Protein AF-A0A6I1ZKZ8-F1 (afdb_monomer)

Foldseek 3Di:
DPPDLDDWDDDPPDTFNDADEDDDDDDPDQDPVNQVVCVVVRYGRDD

Radius of gyration: 12.41 Å; Cα contacts (8 Å, |Δi|>4): 58; chains: 1; bounding box: 26×17×39 Å

Secondary structure (DSSP, 8-state):
-----PPPEEETTEEESS--BPPP-STTTS-HHHHHHHHHTTSB---

Solvent-accessible surface area (backbone atoms only — not comparable to full-atom values): 2890 Å² total; per-residue (Å²): 131,88,77,72,82,75,69,60,38,70,59,89,96,44,77,26,77,39,69,47,71,50,72,72,54,64,94,90,63,25,39,69,68,58,16,48,53,36,38,75,74,29,28,42,43,31,102

Sequence (47 aa):
MSLKQIPKLQIGDLESSIPIVQGGMGVGISLSGLASAVANEGGIGVI

Mean predicted aligne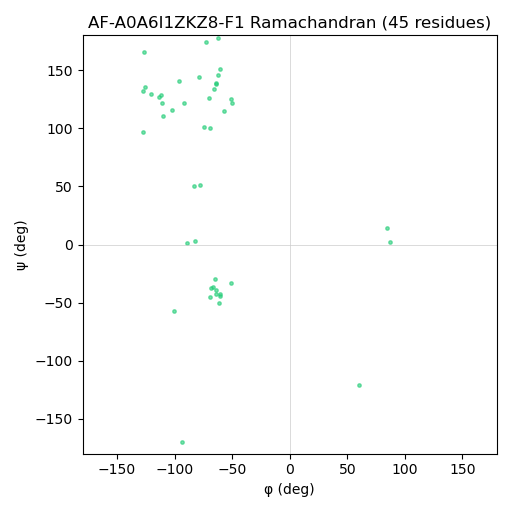d error: 4.93 Å

pLDDT: mean 90.27, std 10.93, range [48.94, 96.81]

Structure (mmCIF, N/CA/C/O backbone):
data_AF-A0A6I1ZKZ8-F1
#
_entry.id   AF-A0A6I1ZKZ8-F1
#
loop_
_atom_site.group_PDB
_atom_site.id
_atom_site.type_symbol
_atom_site.label_atom_id
_atom_site.label_alt_id
_atom_site.label_comp_id
_atom_site.label_asym_id
_atom_site.label_entity_id
_atom_site.label_seq_id
_atom_site.pdbx_PDB_ins_code
_atom_site.Cartn_x
_atom_site.Cartn_y
_atom_site.Cartn_z
_atom_site.occupancy
_atom_site.B_iso_or_equiv
_atom_site.auth_seq_id
_atom_site.auth_comp_id
_atom_site.auth_asym_id
_atom_site.auth_atom_id
_atom_site.pdbx_PDB_model_num
ATOM 1 N N . MET A 1 1 ? 3.668 -5.570 28.610 1.00 49.75 1 MET A N 1
ATOM 2 C CA . MET A 1 1 ? 3.548 -4.348 27.785 1.00 49.75 1 MET A CA 1
ATOM 3 C C . MET A 1 1 ? 2.093 -4.209 27.383 1.00 49.75 1 MET A C 1
ATOM 5 O O . MET A 1 1 ? 1.584 -5.099 26.717 1.00 49.75 1 MET A O 1
ATOM 9 N N . SER A 1 2 ? 1.396 -3.173 27.851 1.00 48.94 2 SER A N 1
ATOM 10 C CA . SER A 1 2 ? 0.043 -2.886 27.366 1.00 48.94 2 SER A CA 1
ATOM 11 C C . SER A 1 2 ? 0.184 -2.281 25.970 1.00 48.94 2 SER A C 1
ATOM 13 O O . SER A 1 2 ? 0.598 -1.131 25.832 1.00 48.94 2 SER A O 1
ATOM 15 N N . LEU A 1 3 ? -0.052 -3.087 24.933 1.00 60.91 3 LEU A N 1
ATOM 16 C CA . LEU A 1 3 ? -0.181 -2.589 23.569 1.00 60.91 3 LEU A CA 1
ATOM 17 C C . LEU A 1 3 ? -1.486 -1.794 23.532 1.00 60.91 3 LEU A C 1
ATOM 19 O O . LEU A 1 3 ? -2.571 -2.374 23.498 1.00 60.91 3 LEU A O 1
ATOM 23 N N . LYS A 1 4 ? -1.393 -0.462 23.605 1.00 67.88 4 LYS A N 1
ATOM 24 C CA . LYS A 1 4 ? -2.514 0.397 23.216 1.00 67.88 4 LYS A CA 1
ATOM 25 C C . LYS A 1 4 ? -2.950 -0.057 21.825 1.00 67.88 4 LYS A C 1
ATOM 27 O O . LYS A 1 4 ? -2.107 -0.124 20.932 1.00 67.88 4 LYS A O 1
ATOM 32 N N . GLN A 1 5 ? -4.230 -0.388 21.660 1.00 80.19 5 GLN A N 1
ATOM 33 C CA . GLN A 1 5 ? -4.770 -0.667 20.335 1.00 80.19 5 GLN A CA 1
ATOM 34 C C . GLN A 1 5 ? -4.525 0.563 19.465 1.00 80.19 5 GLN A C 1
ATOM 36 O O . GLN A 1 5 ? -5.009 1.654 19.775 1.00 80.19 5 GLN A O 1
ATOM 41 N N . ILE A 1 6 ? -3.698 0.396 18.436 1.00 86.94 6 ILE A N 1
ATOM 42 C CA . 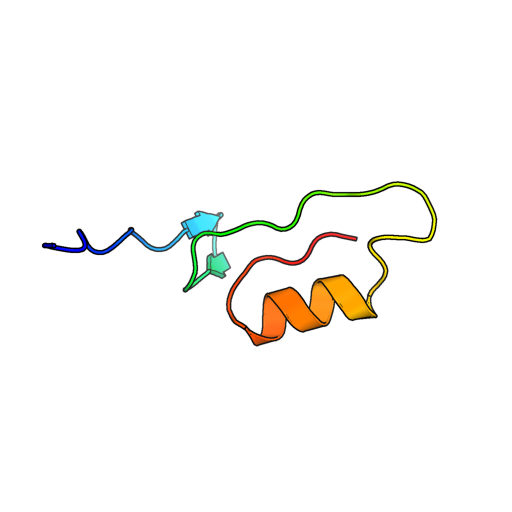ILE A 1 6 ? -3.441 1.455 17.471 1.00 86.94 6 ILE A CA 1
ATOM 43 C C . ILE A 1 6 ? -4.741 1.616 16.673 1.00 86.94 6 ILE A C 1
ATOM 45 O O . ILE A 1 6 ? -5.271 0.610 16.196 1.00 86.94 6 ILE A O 1
ATOM 49 N N . PRO A 1 7 ? -5.304 2.831 16.579 1.00 89.75 7 PRO A N 1
ATOM 50 C CA . PRO A 1 7 ? -6.535 3.040 15.834 1.00 89.75 7 PRO A CA 1
ATOM 51 C C . PRO A 1 7 ? -6.321 2.697 14.360 1.00 89.75 7 PRO A C 1
ATOM 53 O O . PRO A 1 7 ? -5.243 2.929 13.809 1.00 89.75 7 PRO A O 1
ATOM 56 N N . LYS A 1 8 ? -7.363 2.164 13.721 1.00 93.00 8 LYS A N 1
ATOM 57 C CA . LYS A 1 8 ? -7.363 1.929 12.276 1.00 93.00 8 LYS A CA 1
ATOM 58 C C . LYS A 1 8 ? -7.175 3.246 11.524 1.00 93.00 8 LYS A C 1
ATOM 60 O O . LYS A 1 8 ? -7.585 4.305 12.004 1.00 93.00 8 LYS A O 1
ATOM 65 N N . LEU A 1 9 ? -6.576 3.172 10.339 1.00 94.44 9 LEU A N 1
ATOM 66 C CA . LEU A 1 9 ? -6.417 4.333 9.469 1.00 94.44 9 LEU A CA 1
ATOM 67 C C . LEU A 1 9 ? -7.614 4.414 8.523 1.00 94.44 9 LEU A C 1
ATOM 69 O O . LEU A 1 9 ? -7.850 3.482 7.758 1.00 94.44 9 LEU A O 1
ATOM 73 N N . GLN A 1 10 ? -8.340 5.528 8.566 1.00 95.19 10 GLN A N 1
ATOM 74 C CA . GLN A 1 10 ? -9.464 5.800 7.675 1.00 95.19 10 GLN A CA 1
ATOM 75 C C . GLN A 1 10 ? -9.130 6.979 6.757 1.00 95.19 10 GLN A C 1
ATOM 77 O O . GLN A 1 10 ? -8.730 8.045 7.227 1.00 95.19 10 GLN A O 1
ATOM 82 N N . ILE A 1 11 ? -9.281 6.782 5.447 1.00 94.31 11 ILE A N 1
ATOM 83 C CA . ILE A 1 11 ? -9.028 7.789 4.411 1.00 94.31 11 ILE A CA 1
ATOM 84 C C . ILE A 1 11 ? -10.280 7.877 3.537 1.00 94.31 11 ILE A C 1
ATOM 86 O O . ILE A 1 11 ? -10.478 7.066 2.634 1.00 94.31 11 ILE A O 1
ATOM 90 N N . GLY A 1 1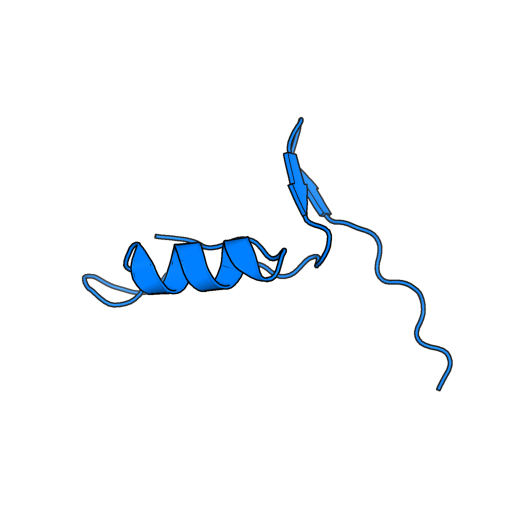2 ? -11.147 8.850 3.827 1.00 95.38 12 GLY A N 1
ATOM 91 C CA . GLY A 1 12 ? -12.474 8.920 3.210 1.00 95.38 12 GLY A CA 1
ATOM 92 C C . GLY A 1 12 ? -13.287 7.661 3.527 1.00 95.38 12 GLY A C 1
ATOM 93 O O . GLY A 1 12 ? -13.487 7.333 4.698 1.00 95.38 12 GLY A O 1
ATOM 94 N N . ASP A 1 13 ? -13.694 6.950 2.477 1.00 95.94 13 ASP A N 1
ATOM 95 C CA . ASP A 1 13 ? -14.458 5.698 2.564 1.00 95.94 13 ASP A CA 1
ATOM 96 C C . ASP A 1 13 ? -13.569 4.440 2.658 1.00 95.94 13 ASP A C 1
ATOM 98 O O . ASP A 1 13 ? -14.075 3.320 2.699 1.00 95.94 13 ASP A O 1
ATOM 102 N N . LEU A 1 14 ? -12.241 4.604 2.675 1.00 93.12 14 LEU A N 1
ATOM 103 C CA . LEU A 1 14 ? -11.282 3.503 2.785 1.00 93.12 14 LEU A CA 1
ATOM 104 C C . LEU A 1 14 ? -10.843 3.295 4.237 1.00 93.12 14 LEU A C 1
ATOM 106 O O . LEU A 1 14 ? -10.575 4.260 4.954 1.00 93.12 14 LEU A O 1
ATOM 110 N N . GLU A 1 15 ? -10.691 2.034 4.645 1.00 93.81 15 GLU A N 1
ATOM 111 C CA . GLU A 1 15 ? -10.208 1.6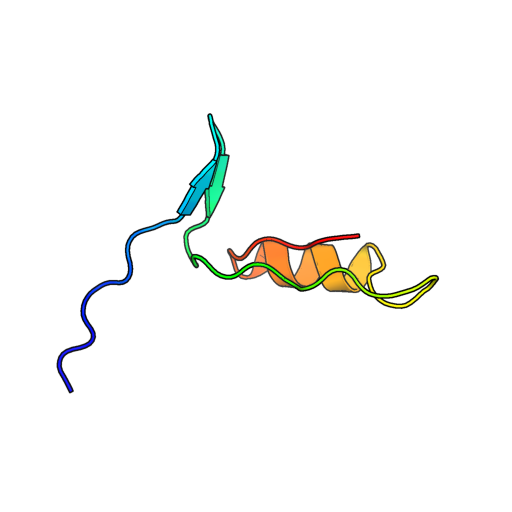32 5.971 1.00 93.81 15 GLU A CA 1
ATOM 112 C C . GLU A 1 15 ? -9.036 0.646 5.843 1.00 93.81 15 GLU A C 1
ATOM 114 O O . GLU A 1 15 ? -9.127 -0.340 5.114 1.00 93.81 15 GLU A O 1
ATOM 119 N N . SER A 1 16 ? -7.954 0.891 6.589 1.00 93.94 16 SER A N 1
ATOM 120 C CA . SER A 1 16 ? -6.817 -0.024 6.746 1.00 93.94 16 SER A CA 1
ATOM 121 C C . SER A 1 16 ? -6.783 -0.574 8.170 1.00 93.94 16 SER A C 1
ATOM 123 O O . SER A 1 16 ? -6.694 0.190 9.140 1.00 93.94 16 SER A O 1
ATOM 125 N N . SER A 1 17 ? -6.847 -1.902 8.303 1.00 91.06 17 SER A N 1
ATOM 126 C CA . SER A 1 17 ? -6.840 -2.596 9.598 1.00 91.06 17 SER A CA 1
ATOM 127 C C . SER A 1 17 ? -5.503 -2.436 10.315 1.00 91.06 17 SER A C 1
ATOM 129 O O . SER A 1 17 ? -5.475 -2.260 11.534 1.00 91.06 17 SER A O 1
ATOM 131 N N . ILE A 1 18 ? -4.410 -2.437 9.550 1.00 93.75 18 ILE A N 1
ATOM 132 C CA . ILE A 1 18 ? -3.078 -2.083 10.011 1.00 93.75 18 ILE A CA 1
ATOM 133 C C . ILE A 1 18 ? -2.795 -0.663 9.510 1.00 93.75 18 ILE A C 1
ATOM 135 O O . ILE A 1 18 ? -2.728 -0.447 8.299 1.00 93.75 18 ILE A O 1
ATOM 139 N N . PRO A 1 19 ? -2.623 0.333 10.394 1.00 94.25 19 PRO A N 1
ATOM 140 C CA . PRO A 1 19 ? -2.394 1.725 10.005 1.00 94.25 19 PRO A CA 1
ATOM 141 C C . PRO A 1 19 ? -0.934 1.952 9.560 1.00 94.25 19 PRO A C 1
ATOM 143 O O . PRO A 1 19 ? -0.246 2.834 10.068 1.00 94.25 19 PRO A O 1
ATOM 146 N N . ILE A 1 20 ? -0.440 1.120 8.637 1.00 94.75 20 ILE A N 1
ATOM 147 C CA . ILE A 1 20 ? 0.909 1.170 8.068 1.00 94.75 20 ILE A CA 1
ATOM 148 C C . ILE A 1 20 ? 0.795 1.367 6.559 1.00 94.75 20 ILE A C 1
ATOM 150 O O . ILE A 1 20 ? 0.086 0.634 5.869 1.00 94.75 20 ILE A O 1
ATOM 154 N N . VAL A 1 21 ? 1.538 2.350 6.056 1.00 95.56 21 VAL A N 1
ATOM 155 C CA . VAL A 1 21 ? 1.625 2.681 4.633 1.00 95.56 21 VAL A CA 1
ATOM 156 C C . VAL A 1 21 ? 3.024 2.337 4.139 1.00 95.56 21 VAL A C 1
ATOM 158 O O . VAL A 1 21 ? 4.019 2.748 4.739 1.00 95.56 21 VAL A O 1
ATOM 161 N N . GLN A 1 22 ? 3.107 1.587 3.046 1.00 96.06 22 GLN A N 1
ATOM 162 C CA . GLN A 1 22 ? 4.359 1.339 2.345 1.00 96.06 22 GLN A CA 1
ATOM 163 C C . GLN A 1 22 ? 4.891 2.652 1.751 1.00 96.06 22 GLN A C 1
ATOM 165 O O . GLN A 1 22 ? 4.159 3.389 1.097 1.00 96.06 22 GLN A O 1
ATOM 170 N N . GLY A 1 23 ? 6.180 2.941 1.929 1.00 95.19 23 GLY A N 1
ATOM 171 C CA . GLY A 1 23 ? 6.809 4.067 1.239 1.00 9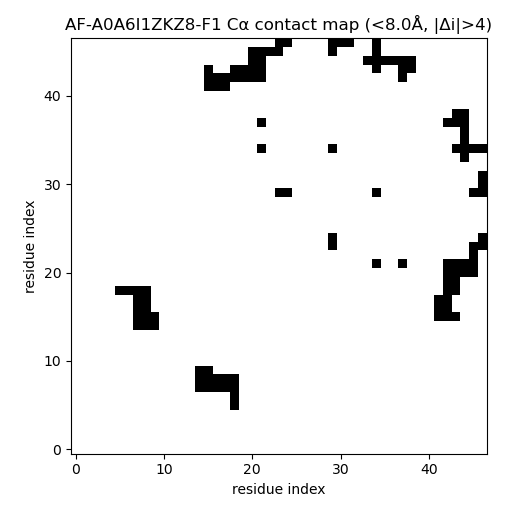5.19 23 GLY A CA 1
ATOM 172 C C . GLY A 1 23 ? 6.810 3.868 -0.283 1.00 95.19 23 GLY A C 1
ATOM 173 O O . GLY A 1 23 ? 7.103 2.773 -0.774 1.00 95.19 23 GLY A O 1
ATOM 174 N N . GLY A 1 24 ? 6.513 4.932 -1.032 1.00 91.50 24 GLY A N 1
ATOM 175 C CA . GLY A 1 24 ? 6.778 4.973 -2.471 1.00 91.50 24 GLY A CA 1
ATOM 176 C C . GLY A 1 24 ? 8.285 4.895 -2.729 1.00 91.50 24 GLY A C 1
ATOM 177 O O . GLY A 1 24 ? 9.075 5.502 -2.005 1.00 91.50 24 GLY A O 1
ATOM 178 N N . MET A 1 25 ? 8.691 4.131 -3.739 1.00 92.06 25 MET A N 1
ATOM 179 C CA . MET A 1 25 ? 10.094 3.950 -4.123 1.00 92.06 25 MET A CA 1
ATOM 180 C C . MET A 1 25 ? 10.260 4.264 -5.612 1.00 92.06 25 MET A C 1
ATOM 182 O O . MET A 1 25 ? 9.281 4.402 -6.338 1.00 92.06 25 MET A O 1
ATOM 186 N N . GLY A 1 26 ? 11.504 4.429 -6.065 1.00 89.56 26 GLY A N 1
ATOM 187 C CA . GLY A 1 26 ? 11.802 4.802 -7.449 1.00 89.56 26 GLY A CA 1
ATOM 188 C C . GLY A 1 26 ? 11.338 3.779 -8.497 1.00 89.56 26 GLY A C 1
ATOM 189 O O . GLY A 1 26 ? 10.826 2.702 -8.185 1.00 89.56 26 GLY A O 1
ATOM 190 N N . VAL A 1 27 ? 11.567 4.127 -9.766 1.00 89.50 27 VAL A N 1
ATOM 191 C CA . VAL A 1 27 ? 11.151 3.338 -10.936 1.00 89.50 27 VAL A CA 1
ATOM 192 C C . VAL A 1 27 ? 11.573 1.872 -10.796 1.00 89.50 27 VAL A C 1
ATOM 194 O O . VAL A 1 27 ? 12.757 1.567 -10.667 1.00 89.50 27 VAL A O 1
ATOM 197 N N . GLY A 1 28 ? 10.592 0.968 -10.853 1.00 87.38 28 GLY A N 1
ATOM 198 C CA . GLY A 1 28 ? 10.817 -0.479 -10.857 1.00 87.38 28 GLY A CA 1
ATOM 199 C C . GLY A 1 28 ? 10.921 -1.150 -9.484 1.00 87.38 28 GLY A C 1
ATOM 200 O O . GLY A 1 28 ? 11.130 -2.358 -9.451 1.00 87.38 28 GLY A O 1
ATOM 201 N N . ILE A 1 29 ? 10.767 -0.422 -8.369 1.00 90.19 29 ILE A N 1
ATOM 202 C CA . ILE A 1 29 ? 10.921 -0.992 -7.017 1.00 90.19 29 ILE A CA 1
ATOM 203 C C . ILE A 1 29 ? 9.568 -1.298 -6.361 1.00 90.19 29 ILE A C 1
ATOM 205 O O . ILE A 1 29 ? 9.284 -2.446 -6.023 1.00 90.19 29 ILE A O 1
ATOM 209 N N . SER A 1 30 ? 8.702 -0.295 -6.223 1.00 86.75 30 SER A N 1
ATOM 210 C CA . SER A 1 30 ? 7.363 -0.440 -5.637 1.00 86.75 30 SER A CA 1
ATOM 211 C C . SER A 1 30 ? 6.337 -0.950 -6.651 1.00 86.75 30 SER A C 1
ATOM 213 O O . SER A 1 30 ? 5.291 -0.362 -6.848 1.00 86.75 30 SER A O 1
ATOM 215 N N . LEU A 1 31 ? 6.621 -2.033 -7.369 1.00 93.75 31 LEU A N 1
ATOM 216 C CA . LEU A 1 31 ? 5.677 -2.520 -8.380 1.00 93.75 31 LEU A CA 1
ATOM 217 C C . LEU A 1 31 ? 4.434 -3.171 -7.749 1.00 93.75 31 LEU A C 1
ATOM 219 O O . LEU A 1 31 ? 4.351 -3.395 -6.539 1.00 93.75 31 LEU A O 1
ATOM 223 N N . SER A 1 32 ? 3.476 -3.538 -8.605 1.00 94.75 32 SER A N 1
ATOM 224 C CA . SER A 1 32 ? 2.203 -4.154 -8.209 1.00 94.75 32 SER A CA 1
ATOM 225 C C .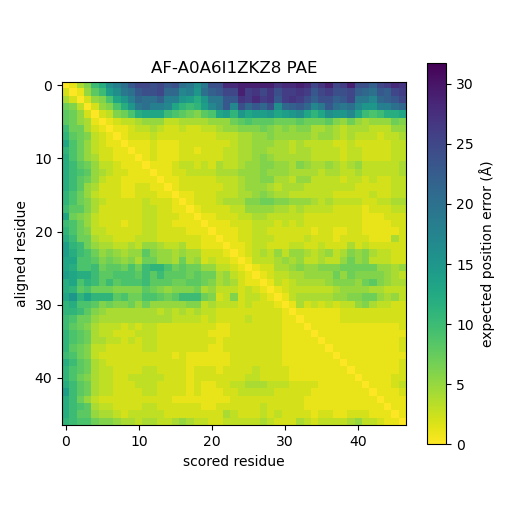 SER A 1 32 ? 2.360 -5.358 -7.278 1.00 94.75 32 SER A C 1
ATOM 227 O O . SER A 1 32 ? 1.519 -5.546 -6.405 1.00 94.75 32 SER A O 1
ATOM 229 N N . GLY A 1 33 ? 3.433 -6.144 -7.413 1.00 95.25 33 GLY A N 1
ATOM 230 C CA . GLY A 1 33 ? 3.707 -7.283 -6.534 1.00 95.25 33 GLY A CA 1
ATOM 231 C C . GLY A 1 33 ? 3.898 -6.883 -5.069 1.00 95.25 33 GLY A C 1
ATOM 232 O O . GLY A 1 33 ? 3.231 -7.434 -4.196 1.00 95.25 33 GLY A O 1
ATOM 233 N N . LEU A 1 34 ? 4.762 -5.897 -4.798 1.00 95.44 34 LEU A N 1
ATOM 234 C CA . LEU A 1 34 ? 5.027 -5.440 -3.431 1.00 95.44 34 LEU A CA 1
ATOM 235 C C . LEU A 1 34 ? 3.812 -4.715 -2.847 1.00 95.44 34 LEU A C 1
ATOM 237 O O . LEU A 1 34 ? 3.404 -5.017 -1.727 1.00 95.44 34 LEU A O 1
ATOM 241 N N . ALA A 1 35 ? 3.198 -3.821 -3.624 1.00 96.25 35 ALA A N 1
ATOM 242 C CA . ALA A 1 35 ? 2.015 -3.089 -3.184 1.00 96.25 35 ALA A CA 1
ATOM 243 C C . ALA A 1 35 ? 0.848 -4.038 -2.849 1.00 96.25 35 ALA A C 1
ATOM 245 O O . ALA A 1 35 ? 0.205 -3.892 -1.810 1.00 96.25 35 ALA A O 1
ATOM 246 N N . SER A 1 36 ? 0.611 -5.059 -3.680 1.00 96.38 36 SER A N 1
ATOM 247 C CA . SER A 1 36 ? -0.456 -6.042 -3.439 1.00 96.38 36 SER A CA 1
ATOM 248 C C . SER A 1 36 ? -0.159 -6.926 -2.230 1.00 96.38 36 SE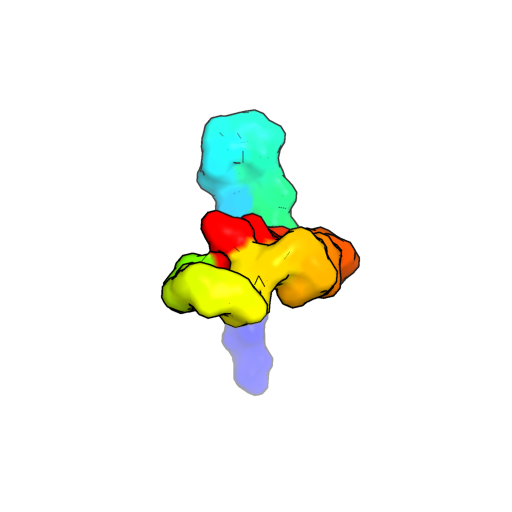R A C 1
ATOM 250 O O . SER A 1 36 ? -1.072 -7.236 -1.472 1.00 96.38 36 SER A O 1
ATOM 252 N N . ALA A 1 37 ? 1.105 -7.305 -2.012 1.00 96.44 37 ALA A N 1
ATOM 253 C CA . ALA A 1 37 ? 1.494 -8.058 -0.822 1.00 96.44 37 ALA A CA 1
ATOM 254 C C . ALA A 1 37 ? 1.193 -7.273 0.465 1.00 96.44 37 ALA A C 1
ATOM 256 O O . ALA A 1 37 ? 0.606 -7.825 1.389 1.00 96.44 37 ALA A O 1
ATOM 257 N N . VAL A 1 38 ? 1.512 -5.972 0.503 1.00 96.50 38 VAL A N 1
ATOM 258 C CA . VAL A 1 38 ? 1.197 -5.107 1.654 1.00 96.50 38 VAL A CA 1
ATOM 259 C C . VAL A 1 38 ? -0.317 -4.973 1.860 1.00 96.50 38 VAL A C 1
ATOM 261 O O . VAL A 1 38 ? -0.787 -5.057 2.993 1.00 96.50 38 VAL A O 1
ATOM 264 N N . ALA A 1 39 ? -1.082 -4.799 0.778 1.00 95.81 39 ALA A N 1
ATOM 265 C CA . ALA A 1 39 ? -2.540 -4.700 0.846 1.00 95.81 39 ALA A CA 1
ATOM 266 C C . ALA A 1 39 ? -3.203 -5.998 1.347 1.00 95.81 39 ALA A C 1
ATOM 268 O O . ALA A 1 39 ? -4.131 -5.943 2.151 1.00 95.81 39 ALA A O 1
ATOM 269 N N . ASN A 1 40 ? -2.702 -7.165 0.931 1.00 96.31 40 ASN A N 1
ATOM 270 C CA . ASN A 1 40 ? -3.207 -8.470 1.371 1.00 96.31 40 ASN A CA 1
ATOM 271 C C . ASN A 1 40 ? -2.989 -8.723 2.871 1.00 96.31 40 ASN A C 1
ATOM 273 O O . ASN A 1 40 ? -3.805 -9.393 3.499 1.00 96.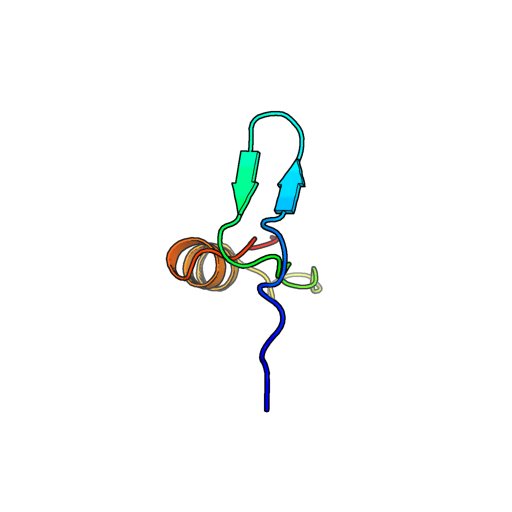31 40 ASN A O 1
ATOM 277 N N . GLU A 1 41 ? -1.933 -8.151 3.451 1.00 95.62 41 GLU A N 1
ATOM 278 C CA . GLU A 1 41 ? -1.668 -8.189 4.897 1.00 95.62 41 GLU A CA 1
ATOM 279 C C . GLU A 1 41 ? -2.457 -7.119 5.680 1.00 95.62 41 GLU A C 1
ATOM 281 O O . GLU A 1 41 ? -2.315 -6.995 6.895 1.00 95.62 41 GLU A O 1
ATOM 286 N N . GLY A 1 42 ? -3.309 -6.334 5.010 1.00 93.62 42 GLY A N 1
ATOM 287 C CA . GLY A 1 42 ? -4.169 -5.330 5.643 1.00 93.62 42 GLY A CA 1
ATOM 288 C C . GLY A 1 42 ? -3.505 -3.973 5.893 1.00 93.62 42 GLY A C 1
ATOM 289 O O . GLY A 1 42 ? -4.041 -3.173 6.663 1.00 93.62 42 GLY A O 1
ATOM 290 N N . GLY A 1 43 ? -2.347 -3.719 5.276 1.00 95.31 43 GLY A N 1
ATOM 291 C CA . GLY A 1 43 ? -1.735 -2.392 5.188 1.00 95.31 43 GLY A CA 1
ATOM 292 C C . GLY A 1 43 ? -2.116 -1.660 3.897 1.00 95.31 43 GLY A C 1
ATOM 293 O O . GLY A 1 43 ? -2.956 -2.112 3.122 1.00 95.31 43 GLY A O 1
ATOM 294 N N . ILE A 1 44 ? -1.452 -0.535 3.626 1.00 96.81 44 ILE A N 1
ATOM 295 C CA . ILE A 1 44 ? -1.639 0.236 2.388 1.00 96.81 44 ILE A CA 1
ATOM 296 C C . ILE A 1 44 ? -0.390 0.113 1.511 1.00 96.81 44 ILE A C 1
ATOM 298 O O . ILE A 1 44 ? 0.670 0.646 1.849 1.00 96.81 44 ILE A O 1
ATOM 302 N N . GLY A 1 45 ? -0.516 -0.590 0.384 1.00 96.12 45 GLY A N 1
ATOM 303 C CA . GLY A 1 45 ? 0.515 -0.673 -0.652 1.00 96.12 45 GLY A CA 1
ATOM 304 C C . GLY A 1 45 ? 0.542 0.567 -1.545 1.00 96.12 45 GLY A C 1
ATOM 305 O O . GLY A 1 45 ? -0.504 1.135 -1.854 1.00 96.12 45 GLY A O 1
ATOM 306 N N . VAL A 1 46 ? 1.735 0.973 -1.977 1.00 95.56 46 VAL A N 1
ATOM 307 C CA . VAL A 1 46 ? 1.959 2.145 -2.840 1.00 95.56 46 VAL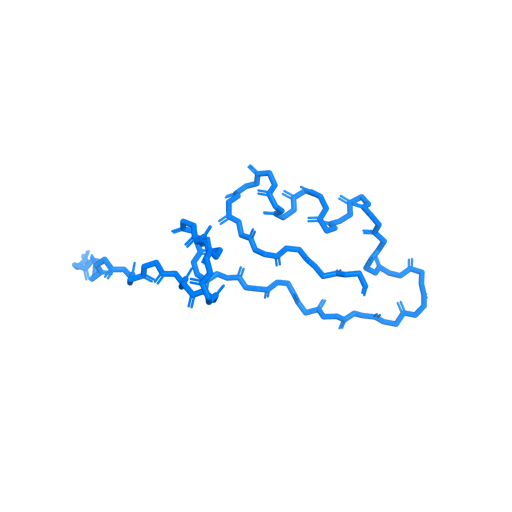 A CA 1
ATOM 308 C C . VAL A 1 46 ? 2.757 1.709 -4.059 1.00 95.56 46 VAL A C 1
ATOM 310 O O . VAL A 1 46 ? 3.729 0.970 -3.904 1.00 95.56 46 VAL A O 1
ATOM 313 N N . ILE A 1 47 ? 2.350 2.170 -5.246 1.00 91.88 47 ILE A N 1
ATOM 314 C CA . ILE A 1 47 ? 3.056 1.941 -6.515 1.00 91.88 47 ILE A CA 1
ATOM 315 C C . ILE A 1 47 ? 3.856 3.176 -6.909 1.00 91.88 47 ILE A C 1
ATOM 317 O O . ILE A 1 47 ? 3.247 4.269 -6.917 1.00 91.88 47 ILE A O 1
#